Protein AF-A0A0F9AZ46-F1 (afdb_monomer_lite)

Secondary structure (DSSP, 8-state):
------------------HHHHHHHHT--SPPPHHHHHHHHHHSHHHHHHHHHHHS----HHHHHHHHHHHHHT-----TT--

Foldseek 3Di:
DDDDPPDPPPPPPPVPPPVVNVVVVVPCPDDDPPVVLVCCLVPDPVSVVVVVVVPDPPPDPVVVVVVVVCVVVVNDDCPPVND

pLDDT: mean 71.07, std 14.49, range [40.12, 91.88]

Radius of gyration: 22.26 Å; chains: 1; bounding box: 52×27×64 Å

Sequence (83 aa):
MKTSDFNLQSHAESTVVPLDIANRFASMEQEPGDDELLECISSTPVGKLLRMISTLPEIRQEKVCSARMQIANGDYDLGPNLD

Structure (mmCIF, N/CA/C/O backbone):
data_AF-A0A0F9AZ46-F1
#
_entry.id   AF-A0A0F9AZ46-F1
#
loop_
_atom_site.group_PDB
_atom_site.id
_atom_site.type_symbol
_atom_site.label_atom_id
_atom_site.label_alt_id
_atom_site.label_comp_id
_atom_site.label_asym_id
_atom_site.label_entity_id
_atom_site.label_seq_id
_atom_site.pdbx_PDB_ins_code
_atom_site.Cartn_x
_atom_site.Cartn_y
_atom_site.Cartn_z
_atom_site.occupancy
_atom_site.B_iso_or_equiv
_atom_site.auth_seq_id
_atom_site.auth_comp_id
_atom_site.auth_asym_id
_atom_site.auth_atom_id
_atom_site.pdbx_PDB_model_num
ATOM 1 N N . MET A 1 1 ? 2.222 10.996 44.286 1.00 44.22 1 MET A N 1
ATOM 2 C CA . MET A 1 1 ? 2.256 10.327 42.967 1.00 44.22 1 MET A CA 1
ATOM 3 C C . MET A 1 1 ? 2.979 11.272 42.021 1.00 44.22 1 MET A C 1
ATOM 5 O O . MET A 1 1 ? 2.562 12.416 41.932 1.00 44.22 1 MET A O 1
ATOM 9 N N . LYS A 1 2 ? 4.126 10.875 41.460 1.00 40.12 2 LYS A N 1
ATOM 10 C CA . LYS A 1 2 ? 4.909 11.722 40.545 1.00 40.12 2 LYS A CA 1
ATOM 11 C C . LYS A 1 2 ? 4.338 11.543 39.139 1.00 40.12 2 LYS A C 1
ATOM 13 O O . LYS A 1 2 ? 4.318 10.417 38.653 1.00 40.12 2 LYS A O 1
ATOM 18 N N . THR A 1 3 ? 3.843 12.614 38.529 1.00 57.25 3 THR A N 1
ATOM 19 C CA . THR A 1 3 ? 3.507 12.635 37.103 1.00 57.25 3 THR A CA 1
ATOM 20 C C . THR A 1 3 ? 4.818 12.618 36.330 1.00 57.25 3 THR A C 1
ATOM 22 O O . THR A 1 3 ? 5.669 13.481 36.526 1.00 57.25 3 THR A O 1
ATOM 25 N N . SER A 1 4 ? 5.036 11.574 35.536 1.00 53.53 4 SER A N 1
ATOM 26 C CA . SER A 1 4 ? 6.167 11.498 34.620 1.00 53.53 4 SER A CA 1
ATOM 27 C C . SER A 1 4 ? 5.899 12.448 33.458 1.00 53.53 4 SER A C 1
ATOM 29 O O . SER A 1 4 ? 5.037 12.166 32.624 1.00 53.53 4 SER A O 1
ATOM 31 N N . ASP A 1 5 ? 6.608 13.572 33.432 1.00 54.09 5 ASP A N 1
ATOM 32 C CA . ASP A 1 5 ? 6.608 14.499 32.306 1.00 54.09 5 ASP A CA 1
ATOM 33 C C . ASP A 1 5 ? 7.171 13.778 31.075 1.00 54.09 5 ASP A C 1
ATOM 35 O O . ASP A 1 5 ? 8.344 13.399 31.026 1.00 54.09 5 ASP A O 1
ATOM 39 N N . PHE A 1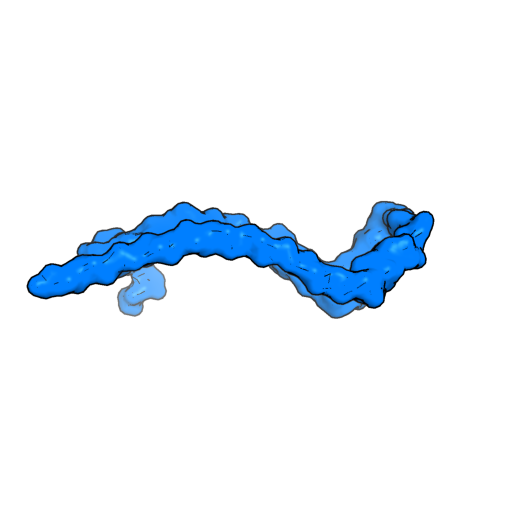 6 ? 6.308 13.528 30.089 1.00 52.53 6 PHE A N 1
ATOM 40 C CA . PHE A 1 6 ? 6.709 12.980 28.799 1.00 52.53 6 PHE A CA 1
ATOM 41 C C . PHE A 1 6 ? 7.454 14.069 28.026 1.00 52.53 6 PHE A C 1
ATOM 43 O O . PHE A 1 6 ? 6.857 14.961 27.427 1.00 52.53 6 PHE A O 1
ATOM 50 N N . ASN A 1 7 ? 8.779 14.005 28.071 1.00 54.06 7 ASN A N 1
ATOM 51 C CA . ASN A 1 7 ? 9.646 14.879 27.304 1.00 54.06 7 ASN A CA 1
ATOM 52 C C . ASN A 1 7 ? 9.666 14.423 25.832 1.00 54.06 7 ASN A C 1
ATOM 54 O O . ASN A 1 7 ? 10.318 13.435 25.492 1.00 54.06 7 ASN A O 1
ATOM 58 N N . LEU A 1 8 ? 8.946 15.134 24.956 1.00 55.12 8 LEU A N 1
ATOM 59 C CA . LEU A 1 8 ? 9.140 15.058 23.506 1.00 55.12 8 LEU A CA 1
ATOM 60 C C . LEU A 1 8 ? 10.388 15.865 23.137 1.00 55.12 8 LEU A C 1
ATOM 62 O O . LEU A 1 8 ? 10.308 16.966 22.591 1.00 55.12 8 LEU A O 1
ATOM 66 N N . GLN A 1 9 ? 11.558 15.302 23.428 1.00 52.69 9 GLN A N 1
ATOM 67 C CA . GLN A 1 9 ? 12.785 15.777 22.814 1.00 52.69 9 GLN A CA 1
ATOM 68 C C . GLN A 1 9 ? 12.648 15.482 21.314 1.00 52.69 9 GLN A C 1
ATOM 70 O O . GLN A 1 9 ? 12.626 14.322 20.898 1.00 52.69 9 GLN A O 1
ATOM 75 N N . SER A 1 10 ? 12.480 16.526 20.500 1.00 58.09 10 SER A N 1
ATOM 76 C CA . SER A 1 10 ? 12.479 16.419 19.045 1.00 58.09 10 SER A CA 1
ATOM 77 C C . SER A 1 10 ? 13.858 15.939 18.602 1.00 58.09 10 SER A C 1
ATOM 79 O O . SER A 1 10 ? 14.777 16.734 18.393 1.00 58.09 10 SER A O 1
ATOM 81 N N . HIS A 1 11 ? 14.014 14.627 18.482 1.00 45.09 11 HIS A N 1
ATOM 82 C CA . HIS A 1 11 ? 15.118 14.024 17.765 1.00 45.09 11 HIS A CA 1
ATOM 83 C C . HIS A 1 11 ? 14.900 14.321 16.280 1.00 45.09 11 HIS A C 1
ATOM 85 O O . HIS A 1 11 ? 14.397 13.499 15.521 1.00 45.09 11 HIS A O 1
ATOM 91 N N . ALA A 1 12 ? 15.282 15.529 15.859 1.00 52.44 12 ALA A N 1
ATOM 92 C CA . ALA A 1 12 ? 15.774 15.735 14.508 1.00 52.44 12 ALA A CA 1
ATOM 93 C C . ALA A 1 12 ? 17.090 14.953 14.413 1.00 52.44 12 ALA A C 1
ATOM 95 O O . ALA A 1 12 ? 18.184 15.516 14.454 1.00 52.44 12 ALA A O 1
ATOM 96 N N . GLU A 1 13 ? 16.981 13.625 14.394 1.00 47.31 13 GLU A N 1
ATOM 97 C CA . GLU A 1 13 ? 18.053 12.764 13.943 1.00 47.31 13 GLU A CA 1
ATOM 98 C C . GLU A 1 13 ? 18.293 13.169 12.496 1.00 47.31 13 GLU A C 1
ATOM 100 O O . GLU A 1 13 ? 17.545 12.807 11.588 1.00 47.31 13 GLU A O 1
ATOM 105 N N . SER A 1 14 ? 19.321 13.998 12.301 1.00 52.84 14 SER A N 1
ATOM 106 C CA . SER A 1 14 ? 20.010 14.093 11.027 1.00 52.84 14 SER A CA 1
ATOM 107 C C . SER A 1 14 ? 20.321 12.655 10.653 1.00 52.84 14 SER A C 1
ATOM 109 O O . SER A 1 14 ? 21.189 12.025 11.260 1.00 52.84 14 SER A O 1
ATOM 111 N N . THR A 1 15 ? 19.511 12.089 9.760 1.00 51.88 15 THR A N 1
ATOM 112 C CA . THR A 1 15 ? 19.733 10.746 9.256 1.00 51.88 15 THR A CA 1
ATOM 113 C C . THR A 1 15 ? 21.030 10.863 8.481 1.00 51.88 15 THR A C 1
ATOM 115 O O . THR A 1 15 ? 21.040 11.332 7.345 1.00 51.88 15 THR A O 1
ATOM 118 N N . VAL A 1 16 ? 22.149 10.550 9.137 1.00 56.00 16 VAL A N 1
ATOM 119 C CA . VAL A 1 16 ? 23.460 10.457 8.505 1.00 56.00 16 VAL A CA 1
ATOM 120 C C . VAL A 1 16 ? 23.356 9.257 7.582 1.00 56.00 16 VAL A C 1
ATOM 122 O O . VAL A 1 16 ? 23.660 8.128 7.956 1.00 56.00 16 VAL A O 1
ATOM 125 N N . VAL A 1 17 ? 22.817 9.488 6.387 1.00 59.44 17 VAL A N 1
ATOM 126 C CA . VAL A 1 17 ? 22.945 8.555 5.282 1.00 59.44 17 VAL A CA 1
ATOM 127 C C . VAL A 1 17 ? 24.448 8.372 5.093 1.00 59.44 17 VAL A C 1
ATOM 129 O O . VAL A 1 17 ? 25.143 9.365 4.857 1.00 59.44 17 VAL A O 1
ATOM 132 N N . PRO A 1 18 ? 24.983 7.149 5.273 1.00 55.59 18 PRO A N 1
ATOM 133 C CA . PRO A 1 18 ? 26.385 6.876 5.012 1.00 55.59 18 PRO A CA 1
ATOM 134 C C . PRO A 1 18 ? 26.752 7.472 3.657 1.00 55.59 18 PRO A C 1
ATOM 136 O O . PRO A 1 18 ? 26.009 7.289 2.689 1.00 55.59 18 PRO A O 1
ATOM 139 N N . LEU A 1 19 ? 27.862 8.208 3.599 1.00 57.19 19 LEU A N 1
ATOM 140 C CA . LEU A 1 19 ? 28.291 8.922 2.395 1.00 57.19 19 LEU A CA 1
ATOM 141 C C . LEU A 1 19 ? 28.337 7.984 1.174 1.00 57.19 19 LEU A C 1
ATOM 143 O O . LEU A 1 19 ? 28.006 8.396 0.070 1.00 57.19 19 LEU A O 1
ATOM 147 N N . ASP A 1 20 ? 28.621 6.699 1.394 1.00 58.09 20 ASP A N 1
ATOM 148 C CA . ASP A 1 20 ? 28.610 5.644 0.375 1.00 58.09 20 ASP A CA 1
ATOM 149 C C . ASP A 1 20 ? 27.218 5.345 -0.208 1.00 58.09 20 ASP A C 1
ATOM 151 O O . ASP A 1 20 ? 27.095 5.034 -1.392 1.00 58.09 20 ASP A O 1
ATOM 155 N N . ILE A 1 21 ? 26.158 5.454 0.599 1.00 57.91 21 ILE A N 1
ATOM 156 C CA . ILE A 1 21 ? 24.769 5.302 0.149 1.00 57.91 21 ILE A CA 1
ATOM 157 C C . ILE A 1 21 ? 24.356 6.540 -0.650 1.00 57.91 21 ILE A C 1
ATOM 159 O O . ILE A 1 21 ? 23.844 6.399 -1.757 1.00 57.91 21 ILE A O 1
ATOM 163 N N . ALA A 1 22 ? 24.640 7.742 -0.137 1.00 55.94 22 ALA A N 1
ATOM 164 C CA . ALA A 1 22 ? 24.356 8.997 -0.837 1.00 55.94 22 ALA A CA 1
ATOM 165 C C . ALA A 1 22 ? 25.101 9.089 -2.187 1.00 55.94 22 ALA A C 1
ATOM 167 O O . ALA A 1 22 ? 24.500 9.431 -3.205 1.00 55.94 22 ALA A O 1
ATOM 168 N N . ASN A 1 23 ? 26.374 8.686 -2.223 1.00 55.72 23 ASN A N 1
ATOM 169 C CA . ASN A 1 23 ? 27.193 8.652 -3.438 1.00 55.72 23 ASN A CA 1
ATOM 170 C C . ASN A 1 23 ? 26.701 7.617 -4.462 1.00 55.72 23 ASN A C 1
ATOM 172 O O . ASN A 1 23 ? 26.827 7.835 -5.668 1.00 55.72 23 ASN A O 1
ATOM 176 N N . ARG A 1 24 ? 26.103 6.505 -4.009 1.00 52.75 24 ARG A N 1
ATOM 177 C CA . ARG A 1 24 ? 25.488 5.507 -4.899 1.00 52.75 24 ARG A CA 1
ATOM 178 C C .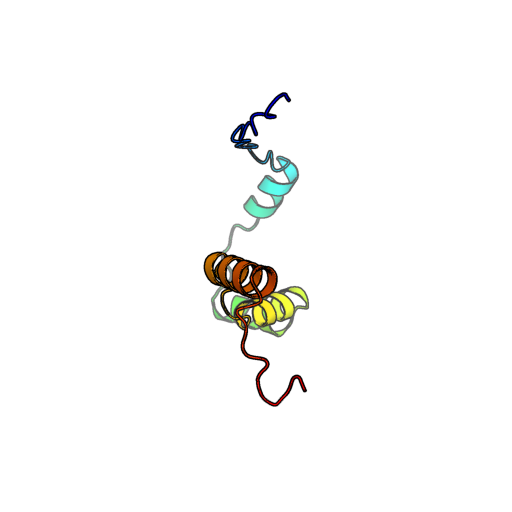 ARG A 1 24 ? 24.288 6.064 -5.660 1.00 52.75 24 ARG A C 1
ATOM 180 O O . ARG A 1 24 ? 24.138 5.748 -6.835 1.00 52.75 24 ARG A O 1
ATOM 187 N N . PHE A 1 25 ? 23.468 6.890 -5.014 1.00 54.72 25 PHE A N 1
ATOM 188 C CA . PHE A 1 25 ? 22.333 7.552 -5.665 1.00 54.72 25 PHE A CA 1
ATOM 189 C C . PHE A 1 25 ? 22.775 8.718 -6.557 1.00 54.72 25 PHE A C 1
ATOM 191 O O . PHE A 1 25 ? 22.177 8.941 -7.603 1.00 54.72 25 PHE A O 1
ATOM 198 N N . ALA A 1 26 ? 23.857 9.416 -6.195 1.00 56.25 26 ALA A N 1
ATOM 199 C CA . ALA A 1 26 ? 24.406 10.519 -6.986 1.00 56.25 26 ALA A CA 1
ATOM 200 C C . ALA A 1 26 ? 25.070 10.079 -8.309 1.00 56.25 26 ALA A C 1
ATOM 202 O O . ALA A 1 26 ? 25.290 10.909 -9.181 1.00 56.25 26 ALA A O 1
ATOM 203 N N . SER A 1 27 ? 25.381 8.787 -8.473 1.00 57.00 27 SER A N 1
ATOM 204 C CA . SER A 1 27 ? 26.050 8.248 -9.672 1.00 57.00 27 SER A CA 1
ATOM 205 C C . SER A 1 27 ? 25.088 7.885 -10.819 1.00 57.00 27 SER A C 1
ATOM 207 O O . SER A 1 27 ? 25.523 7.347 -11.836 1.00 57.00 27 SER A O 1
ATOM 209 N N . MET A 1 28 ? 23.784 8.144 -10.673 1.00 59.09 28 MET A N 1
ATOM 210 C CA . MET A 1 28 ? 22.785 7.977 -11.736 1.00 59.09 28 MET A CA 1
ATOM 211 C C . MET A 1 28 ? 22.635 9.302 -12.499 1.00 59.09 28 MET A C 1
ATOM 213 O O . MET A 1 28 ? 21.667 10.028 -12.316 1.00 59.09 28 MET A O 1
ATOM 217 N N . GLU A 1 29 ? 23.622 9.661 -13.322 1.00 64.50 29 GLU A N 1
ATOM 218 C CA . GLU A 1 29 ? 23.652 10.957 -14.034 1.00 64.50 29 GLU A CA 1
ATOM 219 C C . GLU A 1 29 ? 22.699 11.062 -15.246 1.00 64.50 29 GLU A C 1
ATOM 221 O O . GLU A 1 29 ? 22.750 12.037 -15.994 1.00 64.50 29 GLU A O 1
ATOM 226 N N . GLN A 1 30 ? 21.783 10.113 -15.441 1.00 65.50 30 GLN A N 1
ATOM 227 C CA . GLN A 1 30 ? 20.688 10.249 -16.403 1.00 65.50 30 GLN A CA 1
ATOM 228 C C . GLN A 1 30 ? 19.380 9.792 -15.764 1.00 65.50 30 GLN A C 1
ATOM 230 O O . GLN A 1 30 ? 19.220 8.619 -15.431 1.00 65.50 30 GLN A O 1
ATOM 235 N N . GLU A 1 31 ? 18.452 10.738 -15.597 1.00 69.00 31 GLU A N 1
ATOM 236 C CA . GLU A 1 31 ? 17.037 10.420 -15.396 1.00 69.00 31 GLU A CA 1
ATOM 237 C C . GLU A 1 31 ? 16.584 9.567 -16.594 1.00 69.00 31 GLU A C 1
ATOM 239 O O . GLU A 1 31 ? 16.745 10.013 -17.739 1.00 69.00 31 GLU A O 1
ATOM 244 N N . PRO A 1 32 ? 16.096 8.335 -16.368 1.00 69.62 32 PRO A N 1
ATOM 245 C CA . PRO A 1 32 ? 15.586 7.499 -17.445 1.00 69.62 32 PRO A CA 1
ATOM 246 C C . PRO A 1 32 ? 14.410 8.205 -18.124 1.00 69.62 32 PRO A C 1
ATOM 248 O O . PRO A 1 32 ? 13.635 8.908 -17.478 1.00 69.62 32 PRO A O 1
ATOM 251 N N . GLY A 1 33 ? 14.262 8.017 -19.436 1.00 79.06 33 GLY A N 1
ATOM 252 C CA . GLY A 1 33 ? 13.090 8.536 -20.142 1.00 79.06 33 GLY A CA 1
ATOM 253 C C . GLY A 1 33 ? 11.794 7.911 -19.611 1.00 79.06 33 GLY A C 1
ATOM 254 O O . GLY A 1 33 ? 11.807 6.797 -19.083 1.00 79.06 33 GLY A O 1
ATOM 255 N N . ASP A 1 34 ? 10.664 8.599 -19.794 1.00 79.81 34 ASP A N 1
ATOM 256 C CA . ASP A 1 34 ? 9.346 8.160 -19.302 1.00 79.81 34 ASP A CA 1
ATOM 257 C C . ASP A 1 34 ? 9.015 6.703 -19.682 1.00 79.81 34 ASP A C 1
ATOM 259 O O . ASP A 1 34 ? 8.498 5.942 -18.862 1.00 79.81 34 ASP A O 1
ATOM 263 N N . ASP A 1 35 ? 9.360 6.292 -20.905 1.00 81.44 35 ASP A N 1
ATOM 264 C CA . ASP A 1 35 ? 9.119 4.936 -21.412 1.00 81.44 35 ASP A CA 1
ATOM 265 C C . ASP A 1 35 ? 9.937 3.872 -20.661 1.00 81.44 35 ASP A C 1
ATOM 267 O O . ASP A 1 35 ? 9.415 2.818 -20.293 1.00 81.44 35 ASP A O 1
ATOM 271 N N . GLU A 1 36 ? 11.207 4.163 -20.380 1.00 78.06 36 GLU A N 1
ATOM 272 C CA . GLU A 1 36 ? 12.115 3.272 -19.652 1.00 78.06 36 GLU A CA 1
ATOM 273 C C . GLU A 1 36 ? 11.705 3.157 -18.178 1.00 78.06 36 GLU A C 1
ATOM 275 O O . GLU A 1 36 ? 11.721 2.071 -17.588 1.00 78.06 36 GLU A O 1
ATOM 280 N N . LEU A 1 37 ? 11.240 4.261 -17.588 1.00 79.00 37 LEU A N 1
ATOM 281 C CA . LEU A 1 37 ? 10.677 4.271 -16.243 1.00 79.00 37 LEU A CA 1
ATOM 282 C C . LEU A 1 37 ? 9.389 3.436 -16.164 1.00 79.00 37 LEU A C 1
ATOM 284 O O . LEU A 1 37 ? 9.226 2.623 -15.247 1.00 79.00 37 LEU A O 1
ATOM 288 N N . LEU A 1 38 ? 8.480 3.595 -17.130 1.00 80.31 38 LEU A N 1
ATOM 289 C CA . LEU A 1 38 ? 7.245 2.811 -17.217 1.00 80.31 38 LEU A CA 1
ATOM 290 C C . LEU A 1 38 ? 7.531 1.317 -17.398 1.00 80.31 38 LEU A C 1
ATOM 292 O O . LEU A 1 38 ? 6.883 0.482 -16.748 1.00 80.31 38 LEU A O 1
ATOM 296 N N . GLU A 1 39 ? 8.526 0.974 -18.217 1.00 82.19 39 GLU A N 1
ATOM 297 C CA . GLU A 1 39 ? 9.003 -0.396 -18.359 1.00 82.19 39 GLU A CA 1
ATOM 298 C C . GLU A 1 39 ? 9.499 -0.924 -17.009 1.00 82.19 39 GLU A C 1
ATOM 300 O O . GLU A 1 39 ? 8.998 -1.953 -16.546 1.00 82.19 39 GLU A O 1
ATOM 305 N N . CYS A 1 40 ? 10.367 -0.185 -16.312 1.00 79.31 40 CYS A N 1
ATOM 306 C CA . CYS A 1 40 ? 10.924 -0.572 -15.013 1.00 79.31 40 CYS A CA 1
ATOM 307 C C . CYS A 1 40 ? 9.856 -0.781 -13.928 1.00 79.31 40 CYS A C 1
A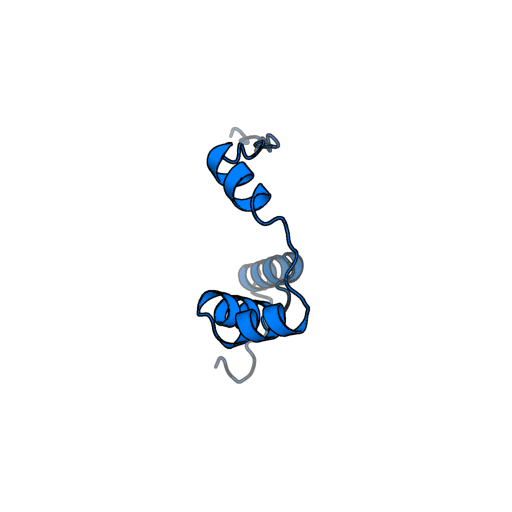TOM 309 O O . CYS A 1 40 ? 9.941 -1.745 -13.156 1.00 79.31 40 CYS A O 1
ATOM 311 N N . ILE A 1 41 ? 8.826 0.074 -13.886 1.00 83.44 41 ILE A N 1
ATOM 312 C CA . ILE A 1 41 ? 7.676 -0.054 -12.974 1.00 83.44 41 ILE A CA 1
ATOM 313 C C . ILE A 1 41 ? 6.897 -1.351 -13.245 1.00 83.44 41 ILE A C 1
ATOM 315 O O . ILE A 1 41 ? 6.318 -1.941 -12.333 1.00 83.44 41 ILE A O 1
ATOM 319 N N . SER A 1 42 ? 6.851 -1.814 -14.493 1.00 80.75 42 SER A N 1
ATOM 320 C CA . SER A 1 42 ? 6.081 -3.002 -14.879 1.00 80.75 42 SER A CA 1
ATOM 321 C C . SER A 1 42 ? 6.873 -4.315 -14.820 1.00 80.75 42 SER A C 1
ATOM 323 O O . SER A 1 42 ? 6.301 -5.367 -14.511 1.00 80.75 42 SER A O 1
ATOM 325 N N . SER A 1 43 ? 8.179 -4.267 -15.091 1.00 87.44 43 SER A N 1
ATOM 326 C CA . SER A 1 43 ? 9.014 -5.444 -15.351 1.00 87.44 43 SER A CA 1
ATOM 327 C C . SER A 1 43 ? 9.803 -5.906 -14.125 1.00 87.44 43 SER A C 1
ATOM 329 O O . SER A 1 43 ? 9.980 -7.111 -13.927 1.00 87.44 43 SER A O 1
ATOM 331 N N . THR A 1 44 ? 10.212 -4.984 -13.248 1.00 90.56 44 THR A N 1
ATOM 332 C CA . THR A 1 44 ? 11.060 -5.307 -12.091 1.00 90.56 44 THR A CA 1
ATOM 333 C C . THR A 1 44 ? 10.239 -5.652 -10.839 1.00 90.56 44 THR A C 1
ATOM 335 O O . THR A 1 44 ? 9.137 -5.130 -10.654 1.00 90.56 44 THR A O 1
ATOM 338 N N . PRO A 1 45 ? 10.749 -6.503 -9.924 1.00 89.25 45 PRO A N 1
ATOM 339 C CA . PRO A 1 45 ? 10.089 -6.758 -8.640 1.00 89.25 45 PRO A CA 1
ATOM 340 C C . PRO A 1 45 ? 9.870 -5.485 -7.810 1.00 89.25 45 PRO A C 1
ATOM 342 O O . PRO A 1 45 ? 8.811 -5.317 -7.210 1.00 89.25 45 PRO A O 1
ATOM 345 N N . VAL A 1 46 ? 10.847 -4.571 -7.818 1.00 89.44 46 VAL A N 1
ATOM 346 C CA . VAL A 1 46 ? 10.762 -3.281 -7.114 1.00 89.44 46 VAL A CA 1
ATOM 347 C C . VAL A 1 46 ? 9.711 -2.380 -7.760 1.00 89.44 46 VAL A C 1
ATOM 349 O O . VAL A 1 46 ? 8.879 -1.817 -7.059 1.00 89.44 46 VAL A O 1
ATOM 352 N N . GLY A 1 47 ? 9.679 -2.300 -9.089 1.00 89.38 47 GLY A N 1
ATOM 353 C CA . GLY A 1 47 ? 8.665 -1.553 -9.827 1.00 89.38 47 GLY A CA 1
ATOM 354 C C . GLY A 1 47 ? 7.246 -2.051 -9.556 1.00 89.38 47 GLY A C 1
ATOM 355 O O . GLY A 1 47 ? 6.350 -1.259 -9.259 1.00 89.38 47 GLY A O 1
ATOM 356 N N . LYS A 1 48 ? 7.052 -3.376 -9.558 1.00 88.44 48 LYS A N 1
ATOM 357 C CA . LYS A 1 48 ? 5.771 -4.004 -9.203 1.00 88.44 48 LYS A CA 1
ATOM 358 C C . LYS A 1 48 ? 5.352 -3.658 -7.777 1.00 88.44 48 LYS A C 1
ATOM 360 O O . LYS A 1 48 ? 4.183 -3.354 -7.556 1.00 88.44 48 LYS A O 1
ATOM 365 N N . LEU A 1 49 ? 6.293 -3.660 -6.832 1.00 86.88 49 LEU A N 1
ATOM 366 C CA . LEU A 1 49 ? 6.039 -3.243 -5.454 1.00 86.88 49 LEU A CA 1
ATOM 367 C C . LEU A 1 49 ? 5.638 -1.762 -5.373 1.00 86.88 49 LEU A C 1
ATOM 369 O O . LEU A 1 49 ? 4.633 -1.449 -4.743 1.00 86.88 49 LEU A O 1
ATOM 373 N N . LEU A 1 50 ? 6.363 -0.861 -6.042 1.00 85.19 50 LEU A N 1
ATOM 374 C CA . LEU A 1 50 ? 6.033 0.569 -6.085 1.00 85.19 50 LEU A CA 1
ATOM 375 C C . LEU A 1 50 ? 4.643 0.816 -6.688 1.00 85.19 50 LEU A C 1
ATOM 377 O O . LEU A 1 50 ? 3.888 1.632 -6.164 1.00 85.19 50 LEU A O 1
ATOM 381 N N . ARG A 1 51 ? 4.265 0.060 -7.727 1.00 85.31 51 ARG A N 1
ATOM 382 C CA . ARG A 1 51 ? 2.908 0.076 -8.290 1.00 85.31 51 ARG A CA 1
ATOM 383 C C . ARG A 1 51 ? 1.861 -0.391 -7.279 1.00 85.31 51 ARG A C 1
ATOM 385 O O . ARG A 1 51 ? 0.812 0.222 -7.171 1.00 85.31 51 ARG A O 1
ATOM 392 N N . MET A 1 52 ? 2.116 -1.466 -6.535 1.00 85.62 52 MET A N 1
ATOM 393 C CA . MET A 1 52 ? 1.187 -1.916 -5.490 1.00 85.62 52 MET A CA 1
ATOM 394 C C . MET A 1 52 ? 1.027 -0.847 -4.403 1.00 85.62 52 MET A C 1
ATOM 396 O O . MET A 1 52 ? -0.100 -0.533 -4.029 1.00 85.62 52 MET A O 1
ATOM 400 N N . ILE A 1 53 ? 2.128 -0.235 -3.955 1.00 82.06 53 ILE A N 1
ATOM 401 C CA . ILE A 1 53 ? 2.116 0.843 -2.956 1.00 82.06 53 ILE A CA 1
ATOM 402 C C . ILE A 1 53 ? 1.326 2.055 -3.459 1.00 82.06 53 ILE A C 1
ATOM 404 O O . ILE A 1 53 ? 0.534 2.603 -2.700 1.00 82.06 53 ILE A O 1
ATOM 408 N N . SER A 1 54 ? 1.478 2.445 -4.729 1.00 80.19 54 SER A N 1
ATOM 409 C CA . SER A 1 54 ? 0.748 3.594 -5.283 1.00 80.19 54 SER A CA 1
ATOM 410 C C . SER A 1 54 ? -0.764 3.372 -5.377 1.00 80.19 54 SER A C 1
ATOM 412 O O . SER A 1 54 ? -1.517 4.343 -5.392 1.00 80.19 54 SER A O 1
ATOM 414 N N . THR A 1 55 ? -1.226 2.116 -5.409 1.00 83.31 55 THR A N 1
ATOM 415 C CA . THR A 1 55 ? -2.663 1.797 -5.339 1.00 83.31 55 THR A CA 1
ATOM 416 C C . THR A 1 55 ? -3.230 1.797 -3.923 1.00 83.31 55 THR A C 1
ATOM 418 O O . THR A 1 55 ? -4.452 1.782 -3.764 1.00 83.31 55 THR A O 1
ATOM 421 N N . LEU A 1 56 ? -2.380 1.787 -2.891 1.00 81.69 56 LEU A N 1
ATOM 422 C CA . LEU A 1 56 ? -2.866 1.787 -1.520 1.00 81.69 56 LEU A CA 1
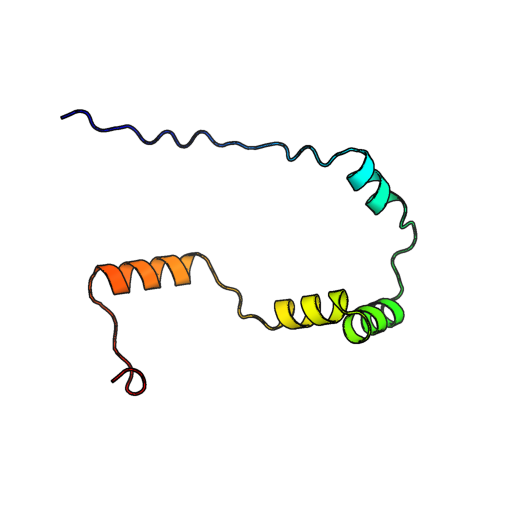ATOM 423 C C . LEU A 1 56 ? -3.543 3.129 -1.225 1.00 81.69 56 LEU A C 1
ATOM 425 O O . LEU A 1 56 ? -3.003 4.183 -1.569 1.00 81.69 56 LEU A O 1
ATOM 429 N N . PRO A 1 57 ? -4.720 3.118 -0.577 1.00 72.94 57 PRO A N 1
ATOM 430 C CA . PRO A 1 57 ? -5.345 4.356 -0.156 1.00 72.94 57 PRO A CA 1
ATOM 431 C C . PRO A 1 57 ? -4.394 5.080 0.795 1.00 72.94 57 PRO A C 1
ATOM 433 O O . PRO A 1 57 ? -3.798 4.457 1.674 1.00 72.94 57 PRO A O 1
ATOM 436 N N . GLU A 1 58 ? -4.271 6.397 0.639 1.00 73.44 58 GLU A N 1
ATOM 437 C CA . GLU A 1 58 ? -3.528 7.231 1.580 1.00 73.44 58 GLU A CA 1
ATOM 438 C C . GLU A 1 58 ? -4.067 6.980 3.000 1.00 73.44 58 GLU A C 1
ATOM 440 O O . GLU A 1 58 ? -5.175 7.407 3.358 1.00 73.44 58 GLU A O 1
ATOM 445 N N . ILE A 1 59 ? -3.296 6.264 3.824 1.00 70.12 59 ILE A N 1
ATOM 446 C CA . ILE A 1 59 ? -3.624 6.087 5.235 1.00 70.12 59 ILE A CA 1
ATOM 447 C C . ILE A 1 59 ? -3.216 7.372 5.945 1.00 70.12 59 ILE A C 1
ATOM 449 O O . ILE A 1 59 ? -2.101 7.524 6.439 1.00 70.12 59 ILE A O 1
ATOM 453 N N . ARG A 1 60 ? -4.149 8.323 5.986 1.00 72.38 60 ARG A N 1
ATOM 454 C CA . ARG A 1 60 ? -3.999 9.536 6.789 1.00 72.38 60 ARG A CA 1
ATOM 455 C C . ARG A 1 60 ? -3.924 9.143 8.257 1.00 72.38 60 ARG A C 1
ATOM 457 O O . ARG A 1 60 ? -4.821 8.461 8.755 1.00 72.38 60 ARG A O 1
ATOM 464 N N . GLN A 1 61 ? -2.888 9.611 8.952 1.00 73.62 61 GLN A N 1
ATOM 465 C CA . GLN A 1 61 ? -2.691 9.3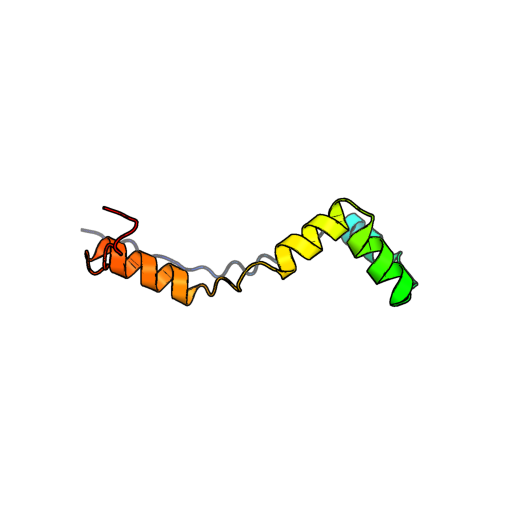69 10.386 1.00 73.62 61 GLN A CA 1
ATOM 466 C C . GLN A 1 61 ? -3.960 9.685 11.196 1.00 73.62 61 GLN A C 1
ATOM 468 O O . GLN A 1 61 ? -4.331 8.933 12.092 1.00 73.62 61 GLN A O 1
ATOM 473 N N . GLU A 1 62 ? -4.672 10.747 10.815 1.00 77.12 62 GLU A N 1
ATOM 474 C CA . GLU A 1 62 ? -5.958 11.150 11.385 1.00 77.12 62 GLU A CA 1
ATOM 475 C C . GLU A 1 62 ? -7.009 10.027 11.370 1.00 77.12 62 GLU A C 1
ATOM 477 O O . GLU A 1 62 ? -7.649 9.783 12.391 1.00 77.12 62 GLU A O 1
ATOM 482 N N . LYS A 1 63 ? -7.157 9.293 10.256 1.00 81.75 63 LYS A N 1
ATOM 483 C CA . LYS A 1 63 ? -8.138 8.199 10.141 1.00 81.75 63 LYS A CA 1
ATOM 484 C C . LYS A 1 63 ? -7.816 7.058 11.098 1.00 81.75 63 LYS A C 1
ATOM 486 O O . LYS A 1 63 ? -8.715 6.518 11.735 1.00 81.75 63 LYS A O 1
ATOM 491 N N . VAL A 1 64 ? -6.533 6.721 11.233 1.00 82.62 64 VAL A N 1
ATOM 492 C CA . VAL A 1 64 ? -6.073 5.671 12.153 1.00 82.62 64 VAL A CA 1
ATOM 493 C C . VAL A 1 64 ? -6.273 6.102 13.603 1.00 82.62 64 VAL A C 1
ATOM 495 O O . VAL A 1 64 ? -6.785 5.328 14.407 1.00 82.62 64 VAL A O 1
ATOM 498 N N . CYS A 1 65 ? -5.906 7.339 13.944 1.00 82.62 65 CYS A N 1
ATOM 499 C CA . CYS A 1 65 ? -6.116 7.888 15.282 1.00 82.62 65 CYS A CA 1
ATOM 500 C C . CYS A 1 65 ? -7.606 7.938 15.646 1.00 82.62 65 CYS A C 1
ATOM 502 O O . CYS A 1 65 ? -7.972 7.526 16.744 1.00 82.62 65 CYS A O 1
ATOM 504 N N . SER A 1 66 ? -8.462 8.374 14.719 1.00 85.69 66 SER A N 1
ATOM 505 C CA . SER A 1 66 ? -9.914 8.414 14.911 1.00 85.69 66 SER A CA 1
ATOM 506 C C . SER A 1 66 ? -10.496 7.014 15.129 1.00 85.69 66 SER A C 1
ATOM 508 O O . SER A 1 66 ? -11.186 6.792 16.122 1.00 85.69 66 SER A O 1
ATOM 510 N N . ALA A 1 67 ? -10.135 6.040 14.286 1.00 84.50 67 ALA A N 1
ATOM 511 C CA . ALA A 1 67 ? -10.578 4.654 14.439 1.00 84.50 67 ALA A CA 1
ATOM 512 C C . ALA A 1 67 ? -10.115 4.037 15.771 1.00 84.50 67 ALA A C 1
ATOM 514 O O . ALA A 1 67 ? -10.894 3.380 16.456 1.00 84.50 67 ALA A O 1
ATOM 515 N N . ARG A 1 68 ? -8.866 4.287 16.191 1.00 88.38 68 ARG A N 1
ATOM 516 C CA . ARG A 1 68 ? -8.359 3.827 17.495 1.00 88.38 68 ARG A CA 1
ATOM 517 C C . ARG A 1 68 ? -9.149 4.407 18.667 1.00 88.38 68 ARG A C 1
ATOM 519 O O . ARG A 1 68 ? -9.417 3.677 19.616 1.00 88.38 68 ARG A O 1
ATOM 526 N N . MET A 1 69 ? -9.509 5.689 18.605 1.00 90.81 69 MET A N 1
ATOM 527 C CA . MET A 1 69 ? -10.326 6.337 19.637 1.00 90.81 69 MET A CA 1
ATOM 528 C C . MET A 1 69 ? -11.744 5.761 19.677 1.00 90.81 69 MET A C 1
ATOM 530 O O . MET A 1 69 ? -12.230 5.443 20.755 1.00 90.81 69 MET A O 1
ATOM 534 N N . GLN A 1 70 ? -12.373 5.558 18.517 1.00 90.12 70 GLN A N 1
ATOM 535 C CA . GLN A 1 70 ? -13.694 4.930 18.405 1.00 90.12 70 GLN A CA 1
ATOM 536 C C . GLN A 1 70 ? -13.711 3.525 19.019 1.00 90.12 70 GLN A C 1
ATOM 538 O O . GLN A 1 70 ? -14.558 3.228 19.857 1.00 90.12 70 GLN A O 1
ATOM 543 N N . ILE A 1 71 ? -12.717 2.690 18.693 1.00 89.56 71 ILE A N 1
ATOM 544 C CA . ILE A 1 71 ? -12.574 1.345 19.270 1.00 89.56 71 ILE A CA 1
ATOM 545 C C . ILE A 1 71 ? -12.397 1.409 20.792 1.00 89.56 71 ILE A C 1
ATOM 547 O O . ILE A 1 71 ? -13.061 0.670 21.514 1.00 89.56 71 ILE A O 1
ATOM 551 N N . ALA A 1 72 ? -11.523 2.292 21.287 1.00 90.31 72 ALA A N 1
ATOM 552 C CA . ALA A 1 72 ? -11.267 2.434 22.721 1.00 90.31 72 ALA A CA 1
ATOM 553 C C . ALA A 1 72 ? -12.505 2.903 23.505 1.00 90.31 72 ALA A C 1
ATOM 555 O O . ALA A 1 72 ? -12.693 2.494 24.649 1.00 90.31 72 ALA A O 1
ATOM 556 N N . ASN A 1 73 ? -13.344 3.732 22.883 1.00 91.88 73 ASN A N 1
ATOM 557 C CA . ASN A 1 73 ? -14.561 4.265 23.490 1.00 91.88 73 ASN A CA 1
ATOM 558 C C . ASN A 1 73 ? -15.781 3.346 23.322 1.00 91.88 73 ASN A C 1
ATOM 560 O O . ASN A 1 73 ? -16.808 3.598 23.943 1.00 91.88 73 ASN A O 1
ATOM 564 N N . GLY A 1 74 ? -15.688 2.296 22.500 1.00 87.94 74 GLY A N 1
ATOM 565 C CA . GLY A 1 74 ? -16.846 1.473 22.136 1.00 87.94 74 GLY A CA 1
ATOM 566 C C . GLY A 1 74 ? -17.796 2.140 21.133 1.00 87.94 74 GLY A C 1
ATOM 567 O O . GLY A 1 74 ? -18.868 1.607 20.874 1.00 87.94 74 GLY A O 1
ATOM 568 N N . ASP A 1 75 ? -17.399 3.273 20.550 1.00 85.19 75 ASP A N 1
ATOM 569 C CA . ASP A 1 75 ? -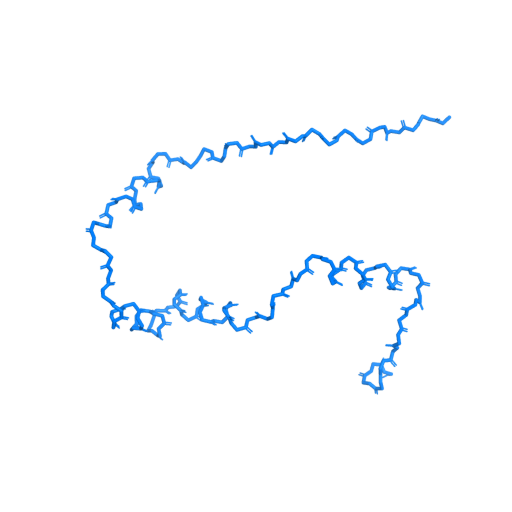18.174 4.047 19.575 1.00 85.19 75 ASP A CA 1
ATOM 570 C C . ASP A 1 75 ? -17.852 3.585 18.149 1.00 85.19 75 ASP A C 1
ATOM 572 O O . ASP A 1 75 ? -17.302 4.334 17.339 1.00 85.19 75 ASP A O 1
ATOM 576 N N . TYR A 1 76 ? -18.142 2.325 17.838 1.00 79.75 76 TYR A N 1
ATOM 577 C CA . TYR A 1 76 ? -17.992 1.793 16.487 1.00 79.75 76 TYR A CA 1
ATOM 578 C C . TYR A 1 76 ? -19.220 0.984 16.087 1.00 79.75 76 TYR A C 1
ATOM 580 O O . TYR A 1 76 ? -19.741 0.184 16.861 1.00 79.75 76 TYR A O 1
ATOM 588 N N . ASP A 1 77 ? -19.675 1.200 14.857 1.00 76.31 77 ASP A N 1
ATOM 589 C CA . ASP A 1 77 ? -20.749 0.412 14.270 1.00 76.31 77 ASP A CA 1
ATOM 590 C C . ASP A 1 77 ? -20.149 -0.888 13.725 1.00 76.31 77 ASP A C 1
ATOM 592 O O . ASP A 1 77 ? -19.317 -0.873 12.808 1.00 76.31 77 ASP A O 1
ATOM 596 N N . LEU A 1 78 ? -20.525 -2.019 14.322 1.00 75.31 78 LEU A N 1
ATOM 597 C CA . LEU A 1 78 ? -20.243 -3.330 13.751 1.00 75.31 78 LEU A CA 1
ATOM 598 C C . LEU A 1 78 ? -21.127 -3.459 12.515 1.00 75.31 78 LEU A C 1
ATOM 600 O O . LEU A 1 78 ? -22.288 -3.851 12.589 1.00 75.31 78 LEU A O 1
ATOM 604 N N . GLY A 1 79 ? -20.576 -3.068 11.367 1.00 71.62 79 GLY A N 1
ATOM 605 C CA . GLY A 1 79 ? -21.264 -3.238 10.098 1.00 71.62 79 GLY A CA 1
ATOM 606 C C . GLY A 1 79 ? -21.707 -4.699 9.913 1.00 71.62 79 GLY A C 1
ATOM 607 O O . GLY A 1 79 ? -21.083 -5.608 10.460 1.00 71.62 79 GLY A O 1
ATOM 608 N N . PRO A 1 80 ? -22.715 -4.962 9.070 1.00 67.12 80 PRO A N 1
ATOM 609 C CA . PRO A 1 80 ? -23.377 -6.271 8.948 1.00 67.12 80 PRO A CA 1
ATOM 610 C C . PRO A 1 80 ? -22.474 -7.422 8.463 1.00 67.12 80 PRO A C 1
ATOM 612 O O . PRO A 1 80 ? -22.932 -8.548 8.327 1.00 67.12 80 PRO A O 1
ATOM 615 N N . ASN A 1 81 ? -21.205 -7.141 8.155 1.00 60.62 81 ASN A N 1
ATOM 616 C CA . ASN A 1 81 ? -20.205 -8.122 7.734 1.00 60.62 81 ASN A CA 1
ATOM 617 C C . ASN A 1 81 ? -19.264 -8.553 8.877 1.00 60.62 81 ASN A C 1
ATOM 619 O O . ASN A 1 81 ? -18.307 -9.281 8.620 1.00 60.62 81 ASN A O 1
ATOM 623 N N . LEU A 1 82 ? -19.472 -8.041 10.093 1.00 63.00 82 LEU A N 1
ATOM 624 C CA . LEU A 1 82 ? -18.645 -8.292 11.279 1.00 63.00 82 LEU A CA 1
ATOM 625 C C . LEU A 1 82 ? -19.440 -8.939 12.432 1.00 63.00 82 LEU A C 1
ATOM 627 O O . LEU A 1 82 ? -18.946 -8.937 13.559 1.00 63.00 82 LEU A O 1
ATOM 631 N N . ASP A 1 83 ? -20.640 -9.459 12.141 1.00 50.09 83 ASP A N 1
ATOM 632 C CA . ASP A 1 83 ? -21.484 -10.232 13.071 1.00 50.09 83 ASP A CA 1
ATOM 633 C C . ASP A 1 83 ? -20.948 -11.666 13.265 1.00 50.09 83 ASP A C 1
ATOM 635 O O . ASP A 1 83 ? -20.560 -12.298 12.248 1.00 50.09 83 ASP A O 1
#

Organism: NCBI:txid412755